Protein AF-A0A136KV14-F1 (afdb_monomer)

Structure (mmCIF, N/CA/C/O backbone):
data_AF-A0A136KV14-F1
#
_entry.id   AF-A0A136KV14-F1
#
loop_
_atom_site.group_PDB
_atom_site.id
_atom_site.type_symbol
_atom_site.label_atom_id
_atom_site.label_alt_id
_atom_site.label_comp_id
_atom_site.label_asym_id
_atom_site.label_entity_id
_atom_site.label_seq_id
_atom_site.pdbx_PDB_ins_code
_atom_site.Cartn_x
_atom_site.Cartn_y
_atom_site.Cartn_z
_atom_site.occupancy
_atom_site.B_iso_or_equiv
_atom_site.auth_seq_id
_atom_site.auth_comp_id
_atom_site.auth_asym_id
_atom_site.auth_atom_id
_atom_site.pdbx_PDB_model_num
ATOM 1 N N . MET A 1 1 ? 13.360 -4.338 33.814 1.00 39.09 1 MET A N 1
ATOM 2 C CA . MET A 1 1 ? 14.023 -3.562 32.749 1.00 39.09 1 MET A CA 1
ATOM 3 C C . MET A 1 1 ? 13.027 -3.522 31.603 1.00 39.09 1 MET A C 1
ATOM 5 O O . MET A 1 1 ? 12.838 -4.546 30.964 1.00 39.09 1 MET A O 1
ATOM 9 N N . GLU A 1 2 ? 12.255 -2.442 31.468 1.00 45.53 2 GLU A N 1
ATOM 10 C CA . GLU A 1 2 ? 11.295 -2.317 30.363 1.00 45.53 2 GLU A CA 1
ATOM 11 C C . GLU A 1 2 ? 12.075 -2.028 29.078 1.00 45.53 2 GLU A C 1
ATOM 13 O O . GLU A 1 2 ? 12.779 -1.024 28.980 1.00 45.53 2 GLU A O 1
ATOM 18 N N . GLU A 1 3 ? 12.001 -2.946 28.114 1.00 48.38 3 GLU A N 1
ATOM 19 C CA . GLU A 1 3 ? 12.509 -2.723 26.764 1.00 48.38 3 GLU A CA 1
ATOM 20 C C . GLU A 1 3 ? 11.725 -1.569 26.137 1.00 48.38 3 GLU A C 1
ATOM 22 O O . GLU A 1 3 ? 10.548 -1.701 25.792 1.00 48.38 3 GLU A O 1
ATOM 27 N N . ILE A 1 4 ? 12.382 -0.423 25.968 1.00 47.34 4 ILE A N 1
ATOM 28 C CA . ILE A 1 4 ? 11.837 0.675 25.178 1.00 47.34 4 ILE A CA 1
ATOM 29 C C . ILE A 1 4 ? 11.808 0.188 23.728 1.00 47.34 4 ILE A C 1
ATOM 31 O O . ILE A 1 4 ? 12.831 0.173 23.037 1.00 47.34 4 ILE A O 1
ATOM 35 N N . LYS A 1 5 ? 10.636 -0.263 23.265 1.00 47.44 5 LYS A N 1
ATOM 36 C CA . LYS A 1 5 ? 10.438 -0.631 21.863 1.00 47.44 5 LYS A CA 1
ATOM 37 C C . LYS A 1 5 ? 10.748 0.587 21.000 1.00 47.44 5 LYS A C 1
ATOM 39 O O . LYS A 1 5 ? 10.070 1.609 21.083 1.00 47.44 5 LYS A O 1
ATOM 44 N N . SER A 1 6 ? 11.797 0.467 20.186 1.00 44.16 6 SER A N 1
ATOM 45 C CA . SER A 1 6 ? 12.184 1.490 19.215 1.00 44.16 6 SER A CA 1
ATOM 46 C C . SER A 1 6 ? 10.953 1.940 18.409 1.00 44.16 6 SER A C 1
ATOM 48 O O . SER A 1 6 ? 10.245 1.073 17.890 1.00 44.16 6 SER A O 1
ATOM 50 N N . PRO A 1 7 ? 10.699 3.255 18.254 1.00 49.62 7 PRO A N 1
ATOM 51 C CA . PRO A 1 7 ? 9.511 3.783 17.571 1.00 49.62 7 PRO A CA 1
ATOM 52 C C . PRO A 1 7 ? 9.293 3.200 16.167 1.00 49.62 7 PRO A C 1
ATOM 54 O O . PRO A 1 7 ? 8.161 2.979 15.742 1.00 49.62 7 PRO A O 1
ATOM 57 N N . VAL A 1 8 ? 10.386 2.884 15.463 1.00 51.00 8 VAL A N 1
ATOM 58 C CA . VAL A 1 8 ? 10.368 2.256 14.131 1.00 51.00 8 VAL A CA 1
ATOM 59 C C . VAL A 1 8 ? 9.857 0.814 14.195 1.00 51.00 8 VAL A C 1
ATOM 61 O O . VAL A 1 8 ? 9.072 0.391 13.347 1.00 51.00 8 VAL A O 1
ATOM 64 N N . LYS A 1 9 ? 10.259 0.066 15.228 1.00 49.22 9 LYS A N 1
ATOM 65 C CA . LYS A 1 9 ? 9.801 -1.306 15.481 1.00 49.22 9 LYS A CA 1
ATOM 66 C C . LYS A 1 9 ? 8.306 -1.309 15.804 1.00 49.22 9 LYS A C 1
ATOM 68 O O . LYS A 1 9 ? 7.560 -2.106 15.247 1.00 49.22 9 LYS A O 1
ATOM 73 N N . THR A 1 10 ? 7.861 -0.339 16.601 1.00 57.6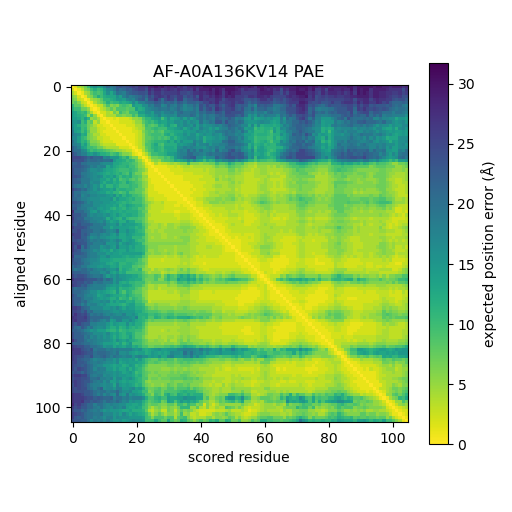6 10 THR A N 1
ATOM 74 C CA . THR A 1 10 ? 6.452 -0.156 16.973 1.00 57.66 10 THR A CA 1
ATOM 75 C C . THR A 1 10 ? 5.577 0.202 15.766 1.00 57.66 10 THR A C 1
ATOM 77 O O . THR A 1 10 ? 4.482 -0.339 15.629 1.00 57.66 10 THR A O 1
ATOM 80 N N . ARG A 1 11 ? 6.070 1.046 14.844 1.00 51.00 11 ARG A N 1
ATOM 81 C CA . ARG A 1 11 ? 5.367 1.397 13.596 1.00 51.00 11 ARG A CA 1
ATOM 82 C C . ARG A 1 11 ? 5.197 0.193 12.669 1.00 51.00 11 ARG A C 1
ATOM 84 O O . ARG A 1 11 ? 4.098 -0.052 12.180 1.00 51.00 11 ARG A O 1
ATOM 91 N N . ASN A 1 12 ? 6.268 -0.565 12.441 1.00 52.31 12 ASN A N 1
ATOM 92 C CA . ASN A 1 12 ? 6.226 -1.735 11.562 1.00 52.31 12 ASN A CA 1
ATOM 93 C C . ASN A 1 12 ? 5.363 -2.864 12.156 1.00 52.31 12 ASN A C 1
ATOM 95 O O . ASN A 1 12 ? 4.603 -3.490 11.424 1.00 52.31 12 ASN A O 1
ATOM 99 N N . GLU A 1 13 ? 5.404 -3.074 13.477 1.00 54.44 13 GLU A N 1
ATOM 100 C CA . GLU A 1 13 ? 4.513 -4.015 14.176 1.00 54.44 13 GLU A CA 1
ATOM 101 C C . GLU A 1 13 ? 3.035 -3.593 14.092 1.00 54.44 13 GLU A C 1
ATOM 103 O O . GLU A 1 13 ? 2.162 -4.445 13.929 1.00 54.44 13 GLU A O 1
ATOM 108 N N . ALA A 1 14 ? 2.736 -2.293 14.183 1.00 59.56 14 ALA A N 1
ATOM 109 C CA . ALA A 1 14 ? 1.375 -1.777 14.039 1.00 59.56 14 ALA A CA 1
ATOM 110 C C . ALA A 1 14 ? 0.839 -1.975 12.614 1.00 59.56 14 ALA A C 1
ATOM 112 O O . ALA A 1 14 ? -0.287 -2.440 12.451 1.00 59.56 14 ALA A O 1
ATOM 113 N N . LEU A 1 15 ? 1.663 -1.704 11.596 1.00 57.91 15 LEU A N 1
ATOM 114 C CA . LEU A 1 15 ? 1.327 -1.960 10.192 1.00 57.91 15 LEU A CA 1
ATOM 115 C C . LEU A 1 15 ? 1.097 -3.456 9.928 1.00 57.91 15 LEU A C 1
ATOM 117 O O . LEU A 1 15 ? 0.114 -3.815 9.287 1.00 57.91 15 LEU A O 1
ATOM 121 N N . ALA A 1 16 ? 1.941 -4.330 10.485 1.00 57.31 16 ALA A N 1
ATOM 122 C CA . ALA A 1 16 ? 1.794 -5.780 10.360 1.00 57.31 16 ALA A CA 1
ATOM 123 C C . ALA A 1 16 ? 0.530 -6.317 11.061 1.00 57.31 16 ALA A C 1
ATOM 125 O O . ALA A 1 16 ? -0.158 -7.179 10.523 1.00 57.31 16 ALA A O 1
ATOM 126 N N . LYS A 1 17 ? 0.166 -5.784 12.236 1.00 60.59 17 LYS A N 1
ATOM 127 C CA . LYS A 1 17 ? -1.090 -6.143 12.928 1.00 60.59 17 LYS A CA 1
ATOM 128 C C . LYS A 1 17 ? -2.338 -5.664 12.199 1.00 60.59 17 LYS A C 1
ATOM 130 O O . LYS A 1 17 ? -3.383 -6.300 12.285 1.00 60.59 17 LYS A O 1
ATOM 135 N N . LEU A 1 18 ? -2.248 -4.526 11.523 1.00 59.16 18 LEU A N 1
ATOM 136 C CA . LEU A 1 18 ? -3.314 -4.047 10.652 1.00 59.16 18 LEU A CA 1
ATOM 137 C C . LEU A 1 18 ? -3.506 -4.990 9.461 1.00 59.16 18 LEU A C 1
ATOM 139 O O . LEU A 1 18 ? -4.628 -5.175 9.002 1.00 59.16 18 LEU A O 1
ATOM 143 N N . ALA A 1 19 ? -2.412 -5.609 9.022 1.00 54.28 19 ALA A N 1
ATOM 144 C CA . ALA A 1 19 ? -2.388 -6.527 7.904 1.00 54.28 19 ALA A CA 1
ATOM 145 C C . ALA A 1 19 ? -2.953 -7.912 8.158 1.00 54.28 19 ALA A C 1
ATOM 147 O O . ALA A 1 19 ? -3.548 -8.494 7.262 1.00 54.28 19 ALA A O 1
ATOM 148 N N . SER A 1 20 ? -2.856 -8.405 9.386 1.00 54.12 20 SER A N 1
ATOM 149 C CA . SER A 1 20 ? -3.384 -9.717 9.753 1.00 54.12 20 SER A CA 1
ATOM 150 C C . SER A 1 20 ? -4.895 -9.738 10.027 1.00 54.12 20 SER A C 1
ATOM 152 O O . SER A 1 20 ? -5.423 -10.757 10.477 1.00 54.12 20 SER A O 1
ATOM 154 N N . ARG A 1 21 ? -5.622 -8.630 9.799 1.00 55.69 21 ARG A N 1
ATOM 155 C CA . ARG A 1 21 ? -7.080 -8.576 9.997 1.00 55.69 21 ARG A CA 1
ATOM 156 C C . ARG A 1 21 ? -7.811 -8.991 8.711 1.00 55.69 21 ARG A C 1
ATOM 158 O O . ARG A 1 21 ? -7.508 -8.459 7.648 1.00 55.69 21 ARG A O 1
ATOM 165 N N . PRO A 1 22 ? -8.811 -9.888 8.787 1.00 50.84 22 PRO A N 1
ATOM 166 C CA . PRO A 1 22 ? -9.532 -10.351 7.609 1.00 50.84 22 PRO A CA 1
ATOM 167 C C . PRO A 1 22 ? -10.384 -9.218 7.016 1.00 50.84 22 PRO A C 1
ATOM 169 O O . PRO A 1 22 ? -11.178 -8.602 7.726 1.00 50.84 22 PRO A O 1
ATOM 172 N N . LEU A 1 23 ? -10.224 -8.980 5.708 1.00 54.75 23 LEU A N 1
ATOM 173 C CA . LEU A 1 23 ? -10.996 -8.036 4.884 1.00 54.75 23 LEU A CA 1
ATOM 174 C C . LEU A 1 23 ? -10.946 -6.580 5.377 1.00 54.75 23 LEU A C 1
ATOM 176 O O . LEU A 1 23 ? -11.942 -5.991 5.805 1.00 54.75 23 LEU A O 1
ATOM 180 N N . VAL A 1 24 ? -9.775 -5.960 5.267 1.00 61.09 24 VAL A N 1
ATOM 181 C CA . VAL A 1 24 ? -9.591 -4.552 5.640 1.00 61.09 24 VAL A CA 1
ATOM 182 C C . VAL A 1 24 ? -10.102 -3.618 4.540 1.00 61.09 24 VAL A C 1
ATOM 184 O O . VAL A 1 24 ? -9.320 -3.084 3.778 1.00 61.09 24 VAL A O 1
ATOM 187 N N . SER A 1 25 ? -11.405 -3.336 4.439 1.00 71.50 25 SER A N 1
ATOM 188 C CA . SER A 1 25 ? -11.852 -2.268 3.515 1.00 71.50 25 SER A CA 1
ATOM 189 C C . SER A 1 25 ? -10.970 -1.008 3.643 1.00 71.50 25 SER A C 1
ATOM 191 O O . SER A 1 25 ? -10.500 -0.689 4.736 1.00 71.50 25 SER A O 1
ATOM 193 N N . VAL A 1 26 ? -10.733 -0.283 2.549 1.00 72.50 26 VAL A N 1
ATOM 194 C CA . VAL A 1 26 ? -9.837 0.893 2.564 1.00 72.50 26 VAL A CA 1
ATOM 195 C C . VAL A 1 26 ? -10.255 1.922 3.625 1.00 72.50 26 VAL A C 1
ATOM 197 O O . VAL A 1 26 ? -9.400 2.557 4.238 1.00 72.50 26 VAL A O 1
ATOM 200 N N . ASP A 1 27 ? -11.553 2.015 3.918 1.00 77.50 27 ASP A N 1
ATOM 201 C CA . ASP A 1 27 ? -12.093 2.861 4.985 1.00 77.50 27 ASP A CA 1
ATOM 202 C C . ASP A 1 27 ? -11.739 2.333 6.387 1.00 77.50 27 ASP A C 1
ATOM 204 O O . ASP A 1 27 ? -11.433 3.116 7.287 1.00 77.50 27 ASP A O 1
ATOM 208 N N . ALA A 1 28 ? -11.734 1.010 6.584 1.00 77.12 28 ALA A N 1
ATOM 209 C CA . ALA A 1 28 ? -11.272 0.383 7.823 1.00 77.12 28 ALA A CA 1
ATOM 210 C C . ALA A 1 28 ? -9.757 0.563 8.021 1.00 77.12 28 ALA A C 1
ATOM 212 O O . ALA A 1 28 ? -9.329 0.895 9.124 1.00 77.12 28 ALA A O 1
ATOM 213 N N . LEU A 1 29 ? -8.963 0.423 6.952 1.00 76.25 29 LEU A N 1
ATOM 214 C CA . LEU A 1 29 ? -7.522 0.706 6.949 1.00 76.25 29 LEU A CA 1
ATOM 215 C C . LEU A 1 29 ? -7.260 2.164 7.342 1.00 76.25 29 LEU A C 1
ATOM 217 O O . LEU A 1 29 ? -6.492 2.434 8.262 1.00 76.25 29 LEU A O 1
ATOM 221 N N . SER A 1 30 ? -7.945 3.095 6.676 1.00 80.00 30 SER A N 1
ATOM 222 C CA . SER A 1 30 ? -7.851 4.530 6.941 1.00 80.00 30 SER A CA 1
ATOM 223 C C . SER A 1 30 ? -8.198 4.858 8.395 1.00 80.00 30 SER A C 1
ATOM 225 O O . SER A 1 30 ? -7.418 5.516 9.085 1.00 80.00 30 SER A O 1
ATOM 227 N N . ARG A 1 31 ? -9.311 4.319 8.909 1.00 82.38 31 ARG A N 1
ATOM 228 C CA . ARG A 1 31 ? -9.716 4.514 10.305 1.00 82.38 31 ARG A CA 1
ATOM 229 C C . ARG A 1 31 ? -8.659 4.003 11.278 1.00 82.38 31 ARG A C 1
ATOM 231 O O . ARG A 1 31 ? -8.282 4.738 12.183 1.00 82.38 31 ARG A O 1
ATOM 238 N N . SER A 1 32 ? -8.150 2.789 11.079 1.00 79.56 32 SER A N 1
ATOM 239 C CA . SER A 1 32 ? -7.137 2.233 11.976 1.00 79.56 32 SER A CA 1
ATOM 240 C C . SER A 1 32 ? -5.808 2.992 11.911 1.00 79.56 32 SER A C 1
ATOM 242 O O . SER A 1 32 ? -5.184 3.161 12.952 1.00 79.56 32 SER A O 1
ATOM 244 N N . LEU A 1 33 ? -5.395 3.518 10.748 1.00 79.38 33 LEU A N 1
ATOM 245 C CA . LEU A 1 33 ? -4.231 4.414 10.653 1.00 79.38 33 LEU A CA 1
ATOM 246 C C . LEU A 1 33 ? -4.457 5.717 11.435 1.00 79.38 33 LEU A C 1
ATOM 248 O O . LEU A 1 33 ? -3.572 6.147 12.173 1.00 79.38 33 LEU A O 1
ATOM 252 N N . SER A 1 34 ? -5.648 6.317 11.337 1.00 82.44 34 SER A N 1
ATOM 253 C CA . SER A 1 34 ? -6.013 7.494 12.135 1.00 82.44 34 SER A CA 1
ATOM 254 C C . SER A 1 34 ? -6.028 7.212 13.640 1.00 82.44 34 SER A C 1
ATOM 256 O O . SER A 1 34 ? -5.529 8.031 14.407 1.00 82.44 34 SER A O 1
ATOM 258 N N . GLU A 1 35 ? -6.557 6.062 14.069 1.00 83.50 35 GLU A N 1
ATOM 259 C CA . GLU A 1 35 ? -6.606 5.649 15.483 1.00 83.50 35 GLU A CA 1
ATOM 260 C C . GLU A 1 35 ? -5.209 5.540 16.109 1.00 83.50 35 GLU A C 1
ATOM 262 O O . GLU A 1 35 ? -5.036 5.859 17.283 1.00 83.50 35 GLU A O 1
ATOM 267 N N . VAL A 1 36 ? -4.199 5.142 15.326 1.00 77.62 36 VAL A N 1
ATOM 268 C CA . VAL A 1 36 ? -2.798 5.075 15.778 1.00 77.62 36 VAL A CA 1
ATOM 269 C C . VAL A 1 36 ? -1.999 6.354 15.490 1.00 77.62 36 VAL A C 1
ATOM 271 O O . VAL A 1 36 ? -0.777 6.360 15.629 1.00 77.62 36 VAL A O 1
ATOM 274 N N . GLY A 1 37 ? -2.668 7.441 15.091 1.00 80.00 37 GLY A N 1
ATOM 275 C CA . GLY A 1 37 ? -2.044 8.746 14.855 1.00 80.00 37 GLY A CA 1
ATOM 276 C C . GLY A 1 37 ? -1.157 8.810 13.609 1.00 80.00 37 GLY A C 1
ATOM 277 O O . GLY A 1 37 ? -0.286 9.673 13.521 1.00 80.00 37 GLY A O 1
ATOM 278 N N . VAL A 1 38 ? -1.349 7.903 12.648 1.00 79.44 38 VAL A N 1
ATOM 279 C CA . VAL A 1 38 ? -0.569 7.860 11.409 1.00 79.44 38 VAL A CA 1
ATOM 280 C C . VAL A 1 38 ? -1.241 8.716 10.338 1.00 79.44 38 VAL A C 1
ATOM 282 O O . VAL A 1 38 ? -2.358 8.437 9.882 1.00 79.44 38 VAL A O 1
ATOM 285 N N . ALA A 1 39 ? -0.531 9.759 9.907 1.00 81.62 39 ALA A N 1
ATOM 286 C CA . ALA A 1 39 ? -0.954 10.597 8.800 1.00 81.62 39 ALA A CA 1
ATOM 287 C C . ALA A 1 39 ? -0.936 9.787 7.499 1.00 81.62 39 ALA A C 1
ATOM 289 O O . ALA A 1 39 ? 0.050 9.136 7.146 1.00 81.62 39 ALA A O 1
ATOM 290 N N . HIS A 1 40 ? -2.047 9.821 6.772 1.00 85.19 40 HIS A N 1
ATOM 291 C CA . HIS A 1 40 ? -2.162 9.091 5.522 1.00 85.19 40 HIS A CA 1
ATOM 292 C C . HIS A 1 40 ? -3.099 9.794 4.544 1.00 85.19 40 HIS A C 1
ATOM 294 O O . HIS A 1 40 ? -3.928 10.624 4.923 1.00 85.19 40 HIS A O 1
ATOM 300 N N . ARG A 1 41 ? -2.971 9.444 3.264 1.00 87.06 41 ARG A N 1
ATOM 301 C CA . ARG A 1 41 ? -3.864 9.896 2.194 1.00 87.06 41 ARG A CA 1
ATOM 302 C C . ARG A 1 41 ? -4.208 8.730 1.281 1.00 87.06 41 ARG A C 1
ATOM 304 O O . ARG A 1 41 ? -3.309 8.043 0.806 1.00 87.06 41 ARG A O 1
ATOM 311 N N . VAL A 1 42 ? -5.496 8.552 0.991 1.00 85.81 42 VAL A N 1
ATOM 312 C CA . VAL A 1 42 ? -5.961 7.593 -0.018 1.00 85.81 42 VAL A CA 1
ATOM 313 C C . VAL A 1 42 ? -5.968 8.266 -1.391 1.00 85.81 42 VAL A C 1
ATOM 315 O O . VAL A 1 42 ? -6.534 9.348 -1.553 1.00 85.81 42 VAL A O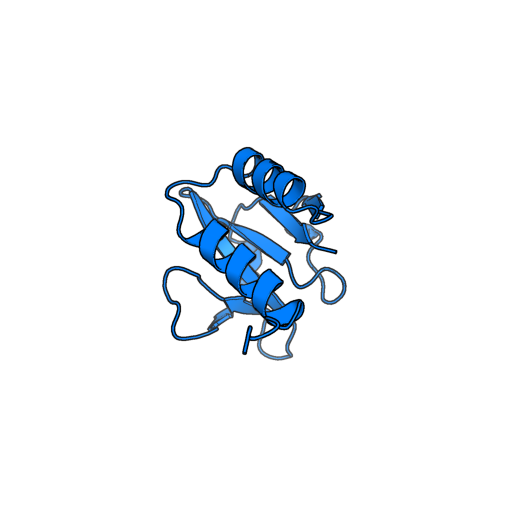 1
ATOM 318 N N . VAL A 1 43 ? -5.316 7.647 -2.372 1.00 83.81 43 VAL A N 1
ATOM 319 C CA . VAL A 1 43 ? -5.168 8.144 -3.745 1.00 83.81 43 VAL A CA 1
ATOM 320 C C . VAL A 1 43 ? -5.281 7.010 -4.772 1.00 83.81 43 VAL A C 1
ATOM 322 O O . VAL A 1 43 ? -5.303 5.830 -4.415 1.00 83.81 43 VAL A O 1
ATOM 325 N N . SER A 1 44 ? -5.341 7.365 -6.058 1.00 81.62 44 SER A N 1
ATOM 326 C CA . SER A 1 44 ? -5.243 6.404 -7.163 1.00 81.62 44 SER A CA 1
ATOM 327 C C . SER A 1 44 ? -3.826 5.806 -7.261 1.00 81.62 44 SER A C 1
ATOM 329 O O . SER A 1 44 ? -2.859 6.552 -7.073 1.00 81.62 44 SER A O 1
ATOM 331 N N . PRO A 1 45 ? -3.668 4.509 -7.603 1.00 78.88 45 PRO A N 1
ATOM 332 C CA . PRO A 1 45 ? -2.358 3.856 -7.744 1.00 78.88 45 PRO A CA 1
ATOM 333 C C . PRO A 1 45 ? -1.415 4.530 -8.745 1.00 78.88 45 PRO A C 1
ATOM 335 O O . PRO A 1 45 ? -0.204 4.466 -8.582 1.00 78.88 45 PRO A O 1
ATOM 338 N N . GLU A 1 46 ? -1.963 5.229 -9.737 1.00 81.50 46 GLU A N 1
ATOM 339 C CA . GLU A 1 46 ? -1.222 5.999 -10.747 1.00 81.50 46 GLU A CA 1
ATOM 340 C C . GLU A 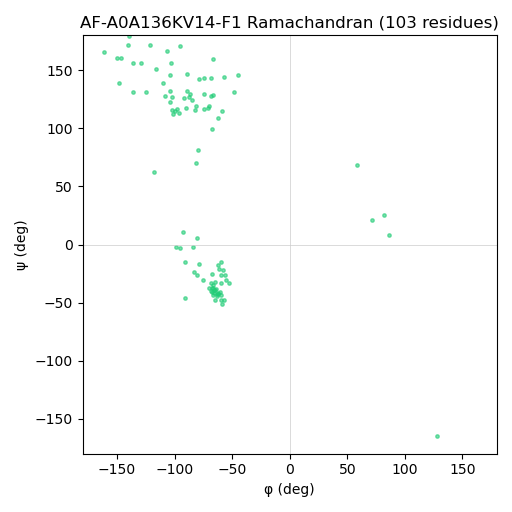1 46 ? -0.316 7.089 -10.149 1.00 81.50 46 GLU A C 1
ATOM 342 O O . GLU A 1 46 ? 0.635 7.524 -10.791 1.00 81.50 46 GLU A O 1
ATOM 347 N N . LEU A 1 47 ? -0.587 7.537 -8.916 1.00 84.19 47 LEU A N 1
ATOM 348 C CA . LEU A 1 47 ? 0.249 8.523 -8.223 1.00 84.19 47 LEU A CA 1
ATOM 349 C C . LEU A 1 47 ? 1.460 7.904 -7.513 1.00 84.19 47 LEU A C 1
ATOM 351 O O . LEU A 1 47 ? 2.249 8.640 -6.916 1.00 84.19 47 LEU A O 1
ATOM 355 N N . LEU A 1 48 ? 1.613 6.578 -7.546 1.00 84.94 48 LEU A N 1
ATOM 356 C CA . LEU A 1 48 ? 2.731 5.906 -6.908 1.00 84.94 48 LEU A CA 1
ATOM 357 C C . LEU A 1 48 ? 4.045 6.182 -7.653 1.00 84.94 48 LEU A C 1
ATOM 359 O O . LEU A 1 48 ? 4.249 5.795 -8.800 1.00 84.94 48 LEU A O 1
ATOM 363 N N . ASN A 1 49 ? 4.987 6.792 -6.948 1.00 86.56 49 ASN A N 1
ATOM 364 C CA . ASN A 1 49 ? 6.364 7.015 -7.375 1.00 86.56 49 ASN A CA 1
ATOM 365 C C . ASN A 1 49 ? 7.343 6.782 -6.202 1.00 86.56 49 ASN A C 1
ATOM 367 O O . ASN A 1 49 ? 6.937 6.476 -5.075 1.00 86.56 49 ASN A O 1
ATOM 371 N N . SER A 1 50 ? 8.644 6.932 -6.456 1.00 84.75 50 SER A N 1
ATOM 372 C CA . SER A 1 50 ? 9.703 6.723 -5.456 1.00 84.75 50 SER A CA 1
ATOM 373 C C . SER A 1 50 ? 9.655 7.673 -4.251 1.00 84.75 50 SER A C 1
ATOM 375 O O . SER A 1 50 ? 10.271 7.364 -3.239 1.00 84.75 50 SER A O 1
ATOM 377 N N . GLU A 1 51 ? 8.945 8.799 -4.328 1.00 85.38 51 GLU A N 1
ATOM 378 C CA . GLU A 1 51 ? 8.778 9.757 -3.221 1.00 85.38 51 GLU A CA 1
ATOM 379 C C . GLU A 1 51 ? 7.541 9.463 -2.360 1.00 85.38 51 GLU A C 1
ATOM 381 O O . GLU A 1 51 ? 7.378 10.009 -1.270 1.00 85.38 51 GLU A O 1
ATOM 386 N N . THR A 1 52 ? 6.637 8.621 -2.861 1.00 82.81 52 THR A N 1
ATOM 387 C CA . THR A 1 52 ? 5.375 8.272 -2.184 1.00 82.81 52 THR A CA 1
ATOM 388 C C . THR A 1 52 ? 5.428 6.946 -1.431 1.00 82.81 52 THR A C 1
ATOM 390 O O . THR A 1 52 ? 4.448 6.570 -0.797 1.00 82.81 52 THR A O 1
ATOM 393 N N . VAL A 1 53 ? 6.558 6.243 -1.499 1.00 84.88 53 VAL A N 1
ATOM 394 C CA . VAL A 1 53 ? 6.820 5.015 -0.741 1.00 84.88 53 VAL A CA 1
ATOM 395 C C . VAL A 1 53 ? 7.448 5.341 0.628 1.00 84.88 53 VAL A C 1
ATOM 397 O O . VAL A 1 53 ? 8.214 6.299 0.725 1.00 84.88 53 VAL A O 1
ATOM 400 N N . PRO A 1 54 ? 7.172 4.556 1.689 1.00 86.06 54 PRO A N 1
ATOM 401 C CA . PRO A 1 54 ? 6.356 3.346 1.685 1.00 86.06 54 PRO A CA 1
ATOM 402 C C . PRO A 1 54 ? 4.852 3.642 1.584 1.00 86.06 54 PRO A C 1
ATOM 404 O O . PRO A 1 54 ? 4.345 4.594 2.173 1.00 86.06 54 PRO A O 1
ATOM 407 N N . ALA A 1 55 ? 4.135 2.795 0.851 1.00 88.44 55 ALA A N 1
ATOM 408 C CA . ALA A 1 55 ? 2.697 2.926 0.639 1.00 88.44 55 ALA A CA 1
ATOM 409 C C . ALA A 1 55 ? 1.995 1.574 0.774 1.00 88.44 55 ALA A C 1
ATOM 411 O O . ALA A 1 55 ? 2.603 0.524 0.581 1.00 88.44 55 ALA A O 1
ATOM 412 N N . ILE A 1 56 ? 0.704 1.599 1.088 1.00 87.75 56 ILE A N 1
ATOM 413 C CA . ILE A 1 56 ? -0.136 0.406 1.163 1.00 87.75 56 ILE A CA 1
ATOM 414 C C . ILE A 1 56 ? -0.982 0.350 -0.105 1.00 87.75 56 ILE A C 1
ATOM 416 O O . ILE A 1 56 ? -1.803 1.238 -0.342 1.00 87.75 56 ILE A O 1
ATOM 420 N N . LEU A 1 57 ? -0.771 -0.678 -0.922 1.00 87.12 57 LEU A N 1
ATOM 421 C CA . LEU A 1 57 ? -1.555 -0.935 -2.122 1.00 87.12 57 LEU A CA 1
ATOM 422 C C . LEU A 1 57 ? -2.655 -1.940 -1.788 1.00 87.12 57 LEU A C 1
ATOM 424 O O . LEU A 1 57 ? -2.378 -3.102 -1.495 1.00 87.12 57 LEU A O 1
ATOM 428 N N . TRP A 1 58 ? -3.900 -1.477 -1.840 1.00 84.25 58 TRP A N 1
ATOM 429 C CA . TRP A 1 58 ? -5.076 -2.330 -1.736 1.00 84.25 58 TRP A CA 1
ATOM 430 C C . TRP A 1 58 ? -5.269 -3.093 -3.041 1.00 84.25 58 TRP A C 1
ATOM 432 O O . TRP A 1 58 ? -5.283 -2.465 -4.094 1.00 84.25 58 TRP A O 1
ATOM 442 N N . LEU A 1 59 ? -5.437 -4.408 -2.985 1.00 80.38 59 LEU A N 1
ATOM 443 C CA . LEU A 1 59 ? -5.647 -5.258 -4.153 1.00 80.38 59 LEU A CA 1
ATOM 444 C C . LEU A 1 59 ? -7.123 -5.645 -4.281 1.00 80.38 59 LEU A C 1
ATOM 446 O O . LEU A 1 59 ? -7.877 -5.688 -3.299 1.00 80.38 59 LEU A O 1
ATOM 450 N N . ASP A 1 60 ? -7.535 -5.979 -5.502 1.00 71.06 60 ASP A N 1
ATOM 451 C CA . ASP A 1 60 ? -8.822 -6.634 -5.715 1.00 71.06 60 ASP A CA 1
ATOM 452 C C . ASP A 1 60 ? -8.867 -7.936 -4.895 1.00 71.06 60 ASP A C 1
ATOM 454 O O . ASP A 1 60 ? -7.862 -8.634 -4.775 1.00 71.06 60 ASP A O 1
ATOM 458 N N . ARG A 1 61 ? -10.046 -8.287 -4.351 1.00 69.62 61 ARG A N 1
ATOM 459 C CA . ARG A 1 61 ? -10.307 -9.433 -3.431 1.00 69.62 61 ARG A CA 1
ATOM 460 C C . ARG A 1 61 ? -10.076 -9.175 -1.942 1.00 69.62 61 ARG A C 1
ATOM 462 O O . ARG A 1 61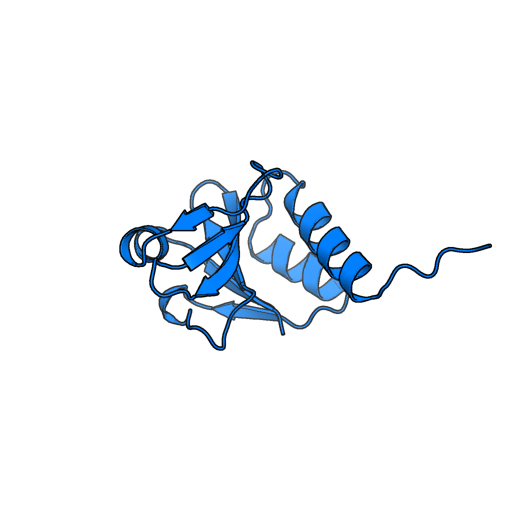 ? -10.219 -10.090 -1.138 1.00 69.62 61 ARG A O 1
ATOM 469 N N . GLY A 1 62 ? -9.826 -7.929 -1.563 1.00 73.94 62 GLY A N 1
ATOM 470 C CA . GLY A 1 62 ? -9.815 -7.533 -0.160 1.00 73.94 62 GLY A CA 1
ATOM 471 C C . GLY A 1 62 ? -8.505 -7.843 0.569 1.00 73.94 62 GLY A C 1
ATOM 472 O O . GLY A 1 62 ? -8.513 -8.019 1.788 1.00 73.94 62 GLY A O 1
ATOM 473 N N . HIS A 1 63 ? -7.417 -7.913 -0.199 1.00 80.94 63 HIS A N 1
ATOM 474 C CA . HIS A 1 63 ? -6.045 -8.082 0.267 1.00 80.94 63 HIS A CA 1
ATOM 475 C C . HIS A 1 63 ? -5.269 -6.773 0.123 1.00 80.94 63 HIS A C 1
ATOM 477 O O . HIS A 1 63 ? -5.698 -5.865 -0.593 1.00 80.94 63 HIS A O 1
ATOM 483 N N . PHE A 1 64 ? -4.098 -6.678 0.742 1.00 82.56 64 PHE A N 1
ATOM 484 C CA . PHE A 1 64 ? -3.171 -5.592 0.466 1.00 82.56 64 PHE A CA 1
ATOM 485 C C . PHE A 1 64 ? -1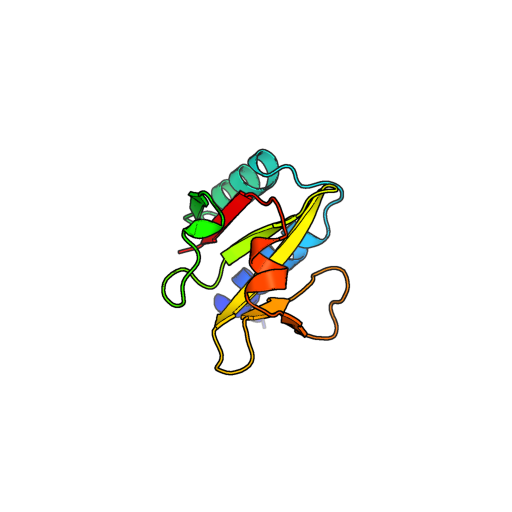.723 -6.009 0.575 1.00 82.56 64 PHE A C 1
ATOM 487 O O . PHE A 1 64 ? -1.363 -6.959 1.258 1.00 82.56 64 PHE A O 1
ATOM 494 N N . VAL A 1 65 ? -0.880 -5.196 -0.042 1.00 86.50 65 VAL A N 1
ATOM 495 C CA . VAL A 1 65 ? 0.565 -5.312 0.059 1.00 86.50 65 VAL A CA 1
ATOM 496 C C . VAL A 1 65 ? 1.177 -3.969 0.433 1.00 86.50 65 VAL A C 1
ATOM 498 O O . VAL A 1 65 ? 0.597 -2.907 0.197 1.00 86.50 65 VAL A O 1
ATOM 501 N N . VAL A 1 66 ? 2.365 -3.999 1.024 1.00 87.94 66 VAL A N 1
ATOM 502 C CA . VAL A 1 66 ? 3.138 -2.797 1.341 1.00 87.94 66 VAL A CA 1
ATOM 503 C C . VAL A 1 66 ? 4.204 -2.611 0.270 1.00 87.94 66 VAL A C 1
ATOM 505 O O . VAL A 1 66 ? 5.123 -3.416 0.148 1.00 87.94 66 VAL A O 1
ATOM 508 N N . VAL A 1 67 ? 4.113 -1.532 -0.499 1.00 89.62 67 VAL A N 1
ATOM 509 C CA . VAL A 1 67 ? 5.168 -1.125 -1.429 1.00 89.62 67 VAL A CA 1
ATOM 510 C C . VAL A 1 67 ? 6.229 -0.364 -0.643 1.00 89.62 67 VAL A C 1
ATOM 512 O O . VAL A 1 67 ? 5.955 0.693 -0.080 1.00 89.62 67 VAL A O 1
ATOM 515 N N . LEU A 1 68 ? 7.440 -0.909 -0.584 1.00 88.75 68 LEU A N 1
ATOM 516 C CA . LEU A 1 68 ? 8.534 -0.418 0.254 1.00 88.75 68 LEU A CA 1
ATOM 517 C C . LEU A 1 68 ? 9.418 0.597 -0.470 1.00 88.75 68 LEU A C 1
ATOM 519 O O . LEU A 1 68 ? 9.788 1.618 0.103 1.00 88.75 68 LEU A O 1
ATOM 523 N N . SER A 1 69 ? 9.797 0.296 -1.712 1.00 90.00 69 SER A N 1
ATOM 524 C CA . SER A 1 69 ? 10.714 1.119 -2.503 1.00 90.00 69 SER A CA 1
ATOM 525 C C . SER A 1 69 ? 10.616 0.810 -3.998 1.00 90.00 69 SER A C 1
ATOM 527 O O . SER A 1 69 ? 10.067 -0.218 -4.402 1.00 90.00 69 SER A O 1
ATOM 529 N N . ARG A 1 70 ? 11.179 1.690 -4.833 1.00 89.38 70 ARG A N 1
ATOM 530 C CA . ARG A 1 70 ? 11.413 1.432 -6.260 1.00 89.38 70 ARG A CA 1
ATOM 531 C C . ARG A 1 70 ? 12.895 1.137 -6.479 1.00 89.38 70 ARG A C 1
ATOM 533 O O . ARG A 1 70 ? 13.753 1.876 -6.007 1.00 89.38 70 ARG A O 1
ATOM 540 N N . SER A 1 71 ? 13.191 0.066 -7.205 1.00 84.06 71 SER A N 1
ATOM 541 C CA . SER A 1 71 ? 14.540 -0.324 -7.621 1.00 84.06 71 SER A CA 1
ATOM 542 C C . SER A 1 71 ? 14.630 -0.396 -9.148 1.00 84.06 71 SER A C 1
ATOM 544 O O . SER A 1 71 ? 13.612 -0.375 -9.839 1.00 84.06 71 SER A O 1
ATOM 546 N N . ALA A 1 72 ? 15.842 -0.567 -9.685 1.00 82.88 72 ALA A N 1
ATOM 547 C CA . ALA A 1 72 ? 16.045 -0.788 -11.121 1.00 82.88 72 ALA A CA 1
ATOM 548 C C . ALA A 1 72 ? 15.371 -2.072 -11.649 1.00 82.88 72 ALA A C 1
ATOM 550 O O . ALA A 1 72 ? 15.135 -2.192 -12.845 1.00 82.88 72 ALA A O 1
ATOM 551 N N . ARG A 1 73 ? 15.067 -3.036 -10.768 1.00 82.19 73 ARG A N 1
ATOM 552 C CA . ARG A 1 73 ? 14.434 -4.318 -11.12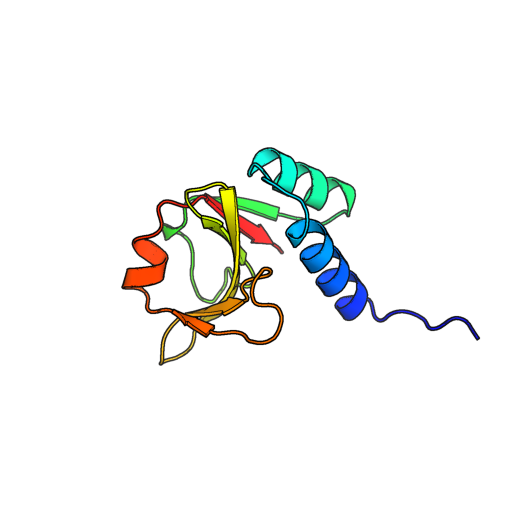4 1.00 82.19 73 ARG A CA 1
ATOM 553 C C . ARG A 1 73 ? 12.912 -4.310 -10.959 1.00 82.19 73 ARG A C 1
ATOM 555 O O . ARG A 1 73 ? 12.273 -5.304 -11.281 1.00 82.19 73 ARG A O 1
ATOM 562 N N . GLY A 1 74 ? 12.346 -3.207 -10.467 1.00 89.62 74 GLY A N 1
ATOM 563 C CA . GLY A 1 74 ? 10.924 -3.074 -10.166 1.00 89.62 74 GLY A CA 1
ATOM 564 C C . GLY A 1 74 ? 10.666 -2.579 -8.746 1.00 89.62 74 GLY A C 1
ATOM 565 O O . GLY A 1 74 ? 11.557 -2.068 -8.059 1.00 89.62 74 GLY A O 1
ATOM 566 N N . TRP A 1 75 ? 9.430 -2.742 -8.305 1.00 91.94 75 TRP A N 1
ATOM 567 C CA . TRP A 1 75 ? 8.932 -2.325 -7.004 1.00 91.94 75 TRP A CA 1
ATOM 568 C C . TRP A 1 75 ? 9.175 -3.403 -5.959 1.00 91.94 75 TRP A C 1
ATOM 570 O O . TRP A 1 75 ? 8.846 -4.566 -6.173 1.00 91.94 75 TRP A O 1
ATOM 580 N N . MET A 1 76 ? 9.755 -3.021 -4.827 1.00 92.31 76 MET A N 1
ATOM 581 C CA . MET A 1 76 ? 9.893 -3.909 -3.679 1.00 92.31 76 MET A CA 1
ATOM 582 C C . MET A 1 76 ? 8.580 -3.914 -2.910 1.00 92.31 76 MET A C 1
ATOM 584 O O . MET A 1 76 ? 8.135 -2.872 -2.433 1.00 92.31 76 MET A O 1
ATOM 588 N N . VAL A 1 77 ? 7.971 -5.086 -2.801 1.00 90.12 77 VAL A N 1
ATOM 589 C CA . VAL A 1 77 ? 6.644 -5.288 -2.229 1.00 90.12 77 VAL A CA 1
ATOM 590 C C . VAL A 1 77 ? 6.740 -6.317 -1.110 1.00 90.12 77 VAL A C 1
ATOM 592 O O . VAL A 1 77 ? 7.340 -7.375 -1.280 1.00 90.12 77 VAL A O 1
ATOM 595 N N . PHE A 1 78 ? 6.160 -6.005 0.038 1.00 88.12 78 PHE A N 1
ATOM 596 C CA . PHE A 1 78 ? 5.966 -6.932 1.141 1.00 88.12 78 PHE A CA 1
ATOM 597 C C . PHE A 1 78 ? 4.504 -7.366 1.167 1.00 88.12 78 PHE A C 1
ATOM 599 O O . PHE A 1 78 ? 3.611 -6.520 1.241 1.00 88.12 78 PHE A O 1
ATOM 606 N N . ASP A 1 79 ? 4.279 -8.672 1.086 1.00 86.50 79 ASP A N 1
ATOM 607 C CA . ASP A 1 79 ? 2.961 -9.272 1.241 1.00 86.50 79 ASP A CA 1
ATOM 608 C C . ASP A 1 79 ? 2.828 -9.783 2.685 1.00 86.50 79 ASP A C 1
ATOM 610 O O . ASP A 1 79 ? 3.603 -10.650 3.088 1.00 86.50 79 ASP A O 1
ATOM 614 N N . PRO A 1 80 ? 1.898 -9.246 3.487 1.00 79.19 80 PRO A N 1
ATOM 615 C CA . PRO A 1 80 ? 1.700 -9.679 4.866 1.00 79.19 80 PRO A CA 1
ATOM 616 C C . PRO A 1 80 ? 1.326 -11.157 5.028 1.00 79.19 80 PRO A C 1
ATOM 618 O O . PRO A 1 80 ? 1.627 -11.726 6.077 1.00 79.19 80 PRO A O 1
ATOM 621 N N . ASP A 1 81 ? 0.713 -11.772 4.010 1.00 80.25 81 ASP A N 1
ATOM 622 C CA . ASP A 1 81 ? 0.370 -13.201 4.014 1.00 80.25 81 ASP A CA 1
ATOM 623 C C . ASP A 1 81 ? 1.586 -14.090 3.696 1.00 80.25 81 ASP A C 1
ATOM 625 O O . ASP A 1 81 ? 1.580 -15.287 3.981 1.00 80.25 81 ASP A O 1
ATOM 629 N N . ASP A 1 82 ? 2.649 -13.505 3.140 1.00 80.56 82 ASP A N 1
ATOM 630 C CA . ASP A 1 82 ? 3.940 -14.142 2.870 1.00 80.56 82 ASP A CA 1
ATOM 631 C C . ASP A 1 82 ? 5.037 -13.434 3.677 1.00 80.56 82 ASP A C 1
ATOM 633 O O . ASP A 1 82 ? 5.965 -12.816 3.145 1.00 80.56 82 ASP A O 1
ATOM 637 N N . SER A 1 83 ? 4.889 -13.496 5.006 1.00 67.19 83 SER A N 1
ATOM 638 C CA . SER A 1 83 ? 5.661 -12.709 5.975 1.00 67.19 83 SER A CA 1
ATOM 639 C C . SER A 1 83 ? 7.175 -12.923 5.929 1.00 67.19 83 SER A C 1
ATOM 641 O O . SER A 1 83 ? 7.918 -12.134 6.515 1.00 67.19 83 SER A O 1
ATOM 643 N N . ASP A 1 84 ? 7.638 -13.979 5.264 1.00 70.75 84 ASP A N 1
ATOM 644 C CA . ASP A 1 84 ? 9.043 -14.364 5.266 1.00 70.75 84 ASP A CA 1
ATOM 645 C C . ASP A 1 84 ? 9.880 -13.534 4.283 1.00 70.75 84 ASP A C 1
ATOM 647 O O . ASP A 1 84 ? 11.084 -13.372 4.499 1.00 70.75 84 ASP A O 1
ATOM 651 N N . HIS A 1 85 ? 9.287 -12.982 3.211 1.00 75.94 85 HIS A N 1
ATOM 652 C CA . HIS A 1 85 ? 10.072 -12.347 2.147 1.00 75.94 85 HIS A CA 1
ATOM 653 C C . HIS A 1 85 ? 9.376 -11.170 1.454 1.00 75.94 85 HIS A C 1
ATOM 655 O O . HIS A 1 85 ? 8.218 -11.222 1.053 1.00 75.94 85 HIS A O 1
ATOM 661 N N . SER A 1 86 ? 10.155 -10.116 1.188 1.00 83.00 86 SER A N 1
ATOM 662 C CA . SER A 1 86 ? 9.769 -9.107 0.196 1.00 83.00 86 SER A CA 1
ATOM 663 C C . SER A 1 86 ? 10.047 -9.616 -1.221 1.00 83.00 86 SER A C 1
ATOM 665 O O . SER A 1 86 ? 11.051 -10.284 -1.477 1.00 83.00 86 SER A O 1
ATOM 667 N N . ARG A 1 87 ? 9.156 -9.293 -2.157 1.00 87.31 87 ARG A N 1
ATOM 668 C CA . ARG A 1 87 ? 9.218 -9.703 -3.563 1.00 87.31 87 ARG A CA 1
ATOM 669 C C . ARG A 1 87 ? 9.378 -8.480 -4.459 1.00 87.31 87 ARG A C 1
ATOM 671 O O . ARG A 1 87 ? 8.912 -7.391 -4.136 1.00 87.31 87 ARG A O 1
ATOM 678 N N . SER A 1 88 ? 10.013 -8.665 -5.612 1.00 90.88 88 SER A N 1
ATOM 679 C CA . SER A 1 88 ? 10.071 -7.628 -6.645 1.00 90.88 88 SER A CA 1
ATOM 680 C C . SER A 1 88 ? 8.906 -7.796 -7.618 1.00 90.88 88 SER A C 1
ATOM 682 O O . SER A 1 88 ? 8.696 -8.887 -8.152 1.00 90.88 88 SER A O 1
ATOM 684 N N . TRP A 1 89 ? 8.120 -6.741 -7.819 1.00 91.44 89 TRP A N 1
ATOM 685 C CA . TRP A 1 89 ? 7.039 -6.681 -8.802 1.00 91.44 89 TRP A CA 1
ATOM 686 C C . TRP A 1 89 ? 7.421 -5.733 -9.938 1.00 91.44 89 TRP A C 1
ATOM 688 O O . TRP A 1 89 ? 7.978 -4.659 -9.703 1.00 91.44 89 TRP A O 1
ATOM 698 N N . SER A 1 90 ? 7.106 -6.110 -11.177 1.00 89.56 90 SER A N 1
ATOM 699 C CA . SER A 1 90 ? 7.230 -5.198 -12.315 1.00 89.56 90 SER A CA 1
ATOM 700 C C . SER A 1 90 ? 6.228 -4.045 -12.200 1.00 89.56 90 SER A C 1
ATOM 702 O O . SER A 1 90 ? 5.223 -4.139 -11.494 1.00 89.56 90 SER A O 1
ATOM 704 N N . GLU A 1 91 ? 6.499 -2.953 -12.912 1.00 84.62 91 GLU A N 1
ATOM 705 C CA . GLU A 1 91 ? 5.570 -1.823 -13.015 1.00 84.62 91 GLU A CA 1
ATOM 706 C C . GLU A 1 91 ? 4.235 -2.249 -13.641 1.00 84.62 91 GLU A C 1
ATOM 708 O O . GLU A 1 91 ? 3.182 -1.920 -13.099 1.00 84.62 91 GLU A O 1
ATOM 713 N N . ASP A 1 92 ? 4.270 -3.091 -14.678 1.00 84.75 92 ASP A N 1
ATOM 714 C CA . ASP A 1 92 ? 3.065 -3.646 -15.308 1.00 84.75 92 ASP A CA 1
ATOM 715 C C . ASP A 1 92 ? 2.226 -4.456 -14.321 1.00 84.75 92 ASP A C 1
ATOM 717 O O . ASP A 1 92 ? 1.011 -4.306 -14.263 1.00 84.75 92 ASP A O 1
ATOM 721 N N . ARG A 1 93 ? 2.867 -5.293 -13.492 1.00 85.00 93 ARG A N 1
ATOM 722 C CA . ARG A 1 93 ? 2.151 -6.064 -12.472 1.00 85.00 93 ARG A CA 1
ATOM 723 C C . ARG A 1 93 ? 1.505 -5.140 -11.450 1.00 85.00 93 ARG A C 1
ATOM 725 O O . ARG A 1 93 ? 0.360 -5.356 -11.089 1.00 85.00 93 ARG A O 1
ATOM 732 N N . LEU A 1 94 ? 2.231 -4.127 -10.983 1.00 81.81 94 LEU A N 1
ATOM 733 C CA . LEU A 1 94 ? 1.734 -3.211 -9.961 1.00 81.81 94 LEU A CA 1
ATOM 734 C C . LEU A 1 94 ? 0.568 -2.344 -10.462 1.00 81.81 94 LEU A C 1
ATOM 736 O O . LEU A 1 94 ? -0.355 -2.066 -9.706 1.00 81.81 94 LEU A O 1
ATOM 740 N N . THR A 1 95 ? 0.618 -1.922 -11.726 1.00 75.44 95 THR A N 1
ATOM 741 C CA . THR A 1 95 ? -0.406 -1.080 -12.370 1.00 75.44 95 THR A CA 1
ATOM 742 C C . THR A 1 95 ? -1.598 -1.875 -12.906 1.00 75.44 95 THR A C 1
ATOM 744 O O . THR A 1 95 ? -2.689 -1.320 -13.026 1.00 75.44 95 THR A O 1
ATOM 747 N N . ALA A 1 96 ? -1.426 -3.170 -13.197 1.00 76.88 96 ALA A N 1
ATOM 748 C CA . ALA A 1 96 ? -2.522 -4.071 -13.554 1.00 76.88 96 ALA A CA 1
ATOM 749 C C . ALA A 1 96 ? -3.481 -4.336 -12.381 1.00 76.88 96 ALA A C 1
ATOM 751 O O . ALA A 1 96 ? -4.655 -4.636 -12.606 1.00 76.88 96 ALA A O 1
ATOM 752 N N . GLU A 1 97 ? -3.004 -4.207 -11.141 1.00 75.12 97 GLU A N 1
ATOM 753 C CA . GLU A 1 97 ? -3.840 -4.301 -9.947 1.00 75.12 97 GLU A CA 1
ATOM 754 C C . GLU A 1 97 ? -4.744 -3.065 -9.842 1.00 75.12 97 GLU A C 1
ATOM 756 O O . GLU A 1 97 ? -4.277 -1.931 -9.695 1.00 75.12 97 GLU A O 1
ATOM 761 N N . ARG A 1 98 ? -6.067 -3.264 -9.894 1.00 64.81 98 ARG A N 1
ATOM 762 C CA . ARG A 1 98 ? -7.049 -2.176 -9.770 1.00 64.81 98 ARG A CA 1
ATOM 763 C C . ARG A 1 98 ? -7.278 -1.827 -8.303 1.00 64.81 98 ARG A C 1
ATOM 765 O O . ARG A 1 98 ? -8.318 -2.093 -7.717 1.00 64.81 98 ARG A O 1
ATOM 772 N N . GLY A 1 99 ? -6.258 -1.228 -7.706 1.00 70.88 99 GLY A N 1
ATOM 773 C CA . GLY A 1 99 ? -6.229 -0.910 -6.288 1.00 70.88 99 GLY A CA 1
ATOM 774 C C . GLY A 1 99 ? -6.660 0.502 -5.910 1.00 70.88 99 GLY A C 1
ATOM 775 O O . GLY A 1 99 ? -6.770 1.400 -6.741 1.00 70.88 99 GLY A O 1
ATOM 776 N N . LYS A 1 100 ? -6.818 0.729 -4.604 1.00 73.19 100 LYS A N 1
ATOM 777 C CA . LYS A 1 100 ? -6.645 2.060 -3.998 1.00 73.19 100 LYS A CA 1
ATOM 778 C C . LYS A 1 100 ? -5.297 2.079 -3.284 1.00 73.19 100 LYS A C 1
ATOM 780 O O . LYS A 1 100 ? -4.885 1.070 -2.717 1.00 73.19 100 LYS A O 1
ATOM 785 N N . LEU A 1 101 ? -4.626 3.221 -3.277 1.00 73.31 101 LEU A N 1
ATOM 786 C CA . LEU A 1 101 ? -3.335 3.385 -2.617 1.00 73.31 101 LEU A CA 1
ATOM 787 C C . LEU A 1 101 ? -3.496 4.248 -1.365 1.00 73.31 101 LEU A C 1
ATOM 789 O O . LEU A 1 101 ? -4.021 5.353 -1.456 1.00 73.31 101 LEU A O 1
ATOM 793 N N . ALA A 1 102 ? -3.018 3.788 -0.211 1.00 77.06 102 ALA A N 1
ATOM 794 C CA . ALA A 1 102 ? -2.846 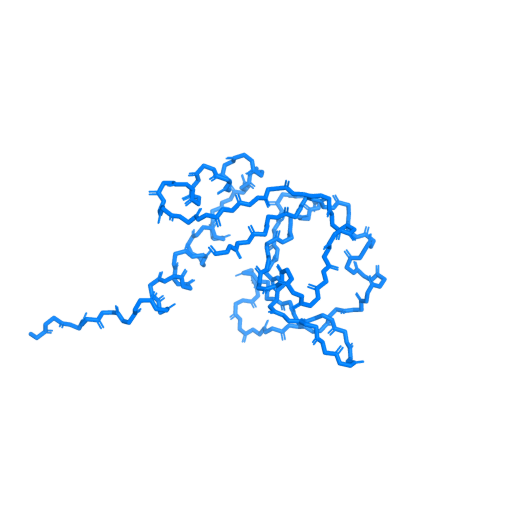4.627 0.971 1.00 77.06 102 ALA A CA 1
ATOM 795 C C . ALA A 1 102 ? -1.366 5.008 1.115 1.00 77.06 102 ALA A C 1
ATOM 797 O O . ALA A 1 102 ? -0.513 4.162 1.382 1.00 77.06 102 ALA A O 1
ATOM 798 N N . ILE A 1 103 ? -1.059 6.290 0.932 1.00 72.62 103 ILE A N 1
ATOM 799 C CA . ILE A 1 103 ? 0.278 6.845 1.158 1.00 72.62 103 ILE A CA 1
ATOM 800 C C . ILE A 1 103 ? 0.392 7.194 2.636 1.00 72.62 103 ILE A C 1
ATOM 802 O O . ILE A 1 103 ? -0.423 7.966 3.144 1.00 72.62 103 ILE A O 1
ATOM 806 N N . VAL A 1 104 ? 1.402 6.641 3.302 1.00 70.19 104 VAL A N 1
ATOM 807 C CA . VAL A 1 104 ? 1.699 6.889 4.716 1.00 70.19 104 VAL A CA 1
ATOM 808 C C . VAL A 1 104 ? 2.867 7.873 4.796 1.00 70.19 104 VAL A C 1
ATOM 810 O O . VAL 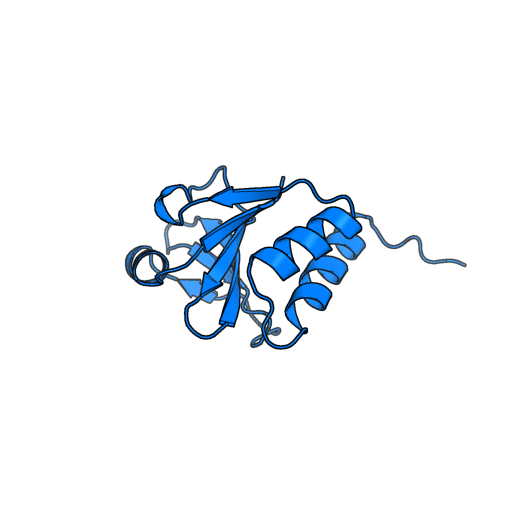A 1 104 ? 3.892 7.642 4.157 1.00 70.19 104 VAL A O 1
ATOM 813 N N . ARG A 1 105 ? 2.719 8.973 5.545 1.00 65.81 105 ARG A N 1
ATOM 814 C CA . ARG A 1 105 ? 3.787 9.965 5.768 1.00 65.81 105 ARG A CA 1
ATOM 815 C C . ARG A 1 105 ? 4.130 10.099 7.242 1.00 65.81 105 ARG A C 1
ATOM 817 O O . ARG A 1 105 ? 3.198 10.021 8.070 1.00 65.81 105 ARG A O 1
#

Foldseek 3Di:
DDPPQDVVNVVVVLVLVLQPDAQCDPVNVVVSCVVVVWDKDKDFLVPDDQVQPQKWWQFPPRHIWTFHGADPQATFIHGSVCNPDTDHDHPCRSNVGRTIMMRTD

Sequence (105 aa):
MEEIKSPVKTRNEALAKLASRPLVSVDALSRSLSEVGVAHRVVSPELLNSETVPAILWLDRGHFVVVLSRSARGWMVFDPDDSDHSRSWSEDRLTAERGKLAIVR

Solvent-accessible surface area (backbone atoms only — not comparable to full-atom values): 6098 Å² total; per-residue (Å²): 1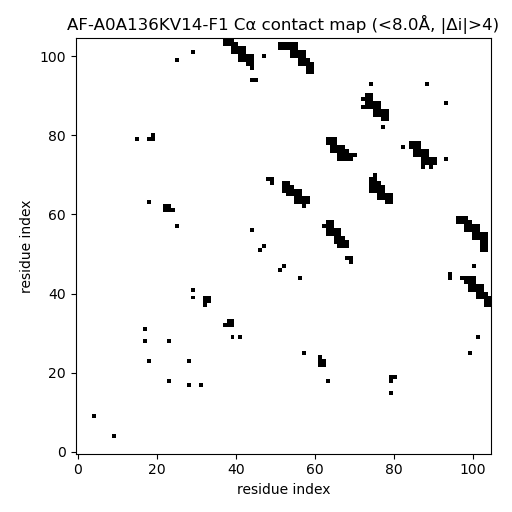33,85,80,77,73,51,72,69,60,52,50,53,51,51,54,51,58,62,56,74,46,88,63,55,49,71,68,55,47,51,51,55,35,52,75,72,70,45,50,66,47,81,45,61,54,88,71,68,48,76,86,46,44,44,23,38,39,34,37,73,92,53,48,61,34,37,37,57,46,69,52,99,82,25,33,35,31,36,39,68,93,48,73,89,54,73,43,75,38,46,66,68,62,60,66,68,46,78,36,51,21,38,34,53,105

Radius of gyration: 13.78 Å; Cα contacts (8 Å, |Δi|>4): 163; chains: 1; bounding box: 28×25×48 Å

Mean predicted aligned error: 9.61 Å

pLDDT: mean 74.86, std 13.66, range [39.09, 92.31]

Secondary structure (DSSP, 8-state):
------HHHHHHHHHHHHHTSS---HHHHHHHHHHTT--EEEE-GGG--TTS-SEEEEETTTEEEEEEEEETTEEEEE-TTSTT-EEEE-HHHHHHS---EEEE-

Nearest PDB structures (foldseek):
  3b79-assembly1_A  TM=7.576E-01  e=1.817E-05  Vibrio parahaemolyticus RIMD 2210633
  6mpz-assembly3_C  TM=8.163E-01  e=1.125E-03  Lachnospiraceae bacterium C6A11
  5xe9-assembly1_B  TM=7.407E-01  e=9.891E-04  Streptococcus mutans UA159
  8vpb-assembly1_B  TM=7.774E-01  e=1.767E-03  Acetivibrio thermocellus ATCC 27405
  7zju-assembly2_C  TM=3.976E-01  e=2.224E-01  Homo sapiens